Protein AF-A0A2G9R562-F1 (afdb_monomer)

Mean predicted aligned error: 17.01 Å

Sequence (147 aa):
MSTSEFSSSFYQGTTKTYEIPLDHLDYRFIEKCTDVRHLEKILQVLRSGEEGHYPDLTEFCEKRIEGLSPQS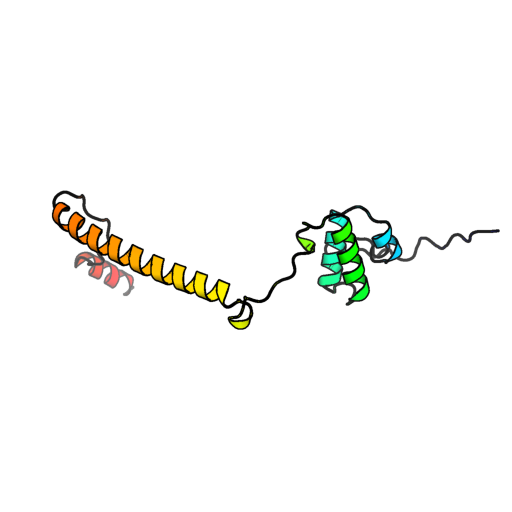RALRKEKPPATAADFSSEDWNQIDNDFKNFLTDIKLKEEQKSILEKTMDNLPPIRSFSSDPTPNEVLIFMMIVYD

Organism: Aquarana catesbeiana (NCBI:txid8400)

pLDDT: mean 77.5, std 15.55, range [37.88, 96.81]

Radius of gyration: 32.75 Å; Cα contacts (8 Å, |Δi|>4): 71; chains: 1; bounding box: 55×34×103 Å

Foldseek 3Di:
DDDDPDDPDPFPDAQPPPRHTPVCLDLVNLVPDLDLVNLLVSLVCQVVQRVHPDPPSNVSSLVSSCVRPVPDPSNDDDDPPDDPVNDDPVRVVVVVVVVVVVVVVVVVVVVVVVVVVVVCPPDDDDPDPPPPDDPVVVVVVVVVVPD

InterPro domains:
  IPR051982 Ciliary Assembly and Mitochondrial Import [PTHR45984] (9-118)

Secondary structure (DSSP, 8-state):
-------TTS---B-TTT--BGGGSSHHHHHH---HHHHHHHHHHHHHTTT---HHHHHHHHHHHHHH-TT-GGG---PPPPPGGGS-HHHHHHHHHHHHHHHHHHHHHHHHHHHHHTT-TTPPPP--------HHHHHHHHHHHT-

Structure (mmCIF, N/CA/C/O backbone):
data_AF-A0A2G9R562-F1
#
_entry.id   AF-A0A2G9R562-F1
#
loop_
_atom_site.group_PDB
_atom_site.id
_atom_site.type_symbol
_atom_site.label_atom_id
_atom_site.label_alt_id
_atom_site.label_comp_id
_atom_site.label_asym_id
_atom_site.label_entity_id
_atom_site.label_seq_id
_atom_site.pdbx_PDB_ins_code
_atom_site.Cartn_x
_atom_site.Cartn_y
_atom_site.Cartn_z
_atom_site.occupancy
_atom_site.B_iso_or_equiv
_atom_site.auth_seq_id
_atom_site.auth_comp_id
_atom_site.auth_asym_id
_atom_site.auth_atom_id
_atom_site.pdbx_PDB_model_num
ATOM 1 N N . MET A 1 1 ? 15.742 -7.222 -46.515 1.00 37.88 1 MET A N 1
ATOM 2 C CA . MET A 1 1 ? 15.278 -6.246 -45.506 1.00 37.88 1 MET A CA 1
ATOM 3 C C . MET A 1 1 ? 16.279 -6.294 -44.371 1.00 37.88 1 MET A C 1
ATOM 5 O O . MET A 1 1 ? 16.340 -7.298 -43.679 1.00 37.88 1 MET A O 1
ATOM 9 N N . SER A 1 2 ? 17.151 -5.296 -44.290 1.00 40.72 2 SER A N 1
ATOM 10 C CA . SER A 1 2 ? 18.288 -5.281 -43.368 1.00 40.72 2 SER A CA 1
ATOM 11 C C . SER A 1 2 ? 17.826 -4.710 -42.032 1.00 40.72 2 SER A C 1
ATOM 13 O O . SER A 1 2 ? 17.539 -3.520 -41.942 1.00 40.72 2 SER A O 1
ATOM 15 N N . THR A 1 3 ? 17.689 -5.555 -41.013 1.00 43.12 3 THR A N 1
ATOM 16 C CA . THR A 1 3 ? 17.440 -5.100 -39.643 1.00 43.12 3 THR A CA 1
ATOM 17 C C . THR A 1 3 ? 18.736 -4.517 -39.101 1.00 43.12 3 THR A C 1
ATOM 19 O O . THR A 1 3 ? 19.689 -5.244 -38.835 1.00 43.12 3 THR A O 1
ATOM 22 N N . SER A 1 4 ? 18.768 -3.192 -39.018 1.00 51.19 4 SER A N 1
ATOM 23 C CA . SER A 1 4 ? 19.832 -2.391 -38.430 1.00 51.19 4 SER A CA 1
ATOM 24 C C . SER A 1 4 ? 20.145 -2.849 -37.006 1.00 51.19 4 SER A C 1
ATOM 26 O O . SER A 1 4 ? 19.271 -2.812 -36.137 1.00 51.19 4 SER A O 1
ATOM 28 N N . GLU A 1 5 ? 21.397 -3.242 -36.786 1.00 52.41 5 GLU A N 1
ATOM 29 C CA . GLU A 1 5 ? 22.018 -3.398 -35.474 1.00 52.41 5 GLU A CA 1
ATOM 30 C C . GLU A 1 5 ? 21.925 -2.066 -34.720 1.00 52.41 5 GLU A C 1
ATOM 32 O O . GLU A 1 5 ? 22.631 -1.101 -35.017 1.00 52.41 5 GLU A O 1
ATOM 37 N N . PHE A 1 6 ? 20.995 -1.979 -33.770 1.00 46.62 6 PHE A N 1
ATOM 38 C CA . PHE A 1 6 ? 20.820 -0.791 -32.946 1.00 46.62 6 PHE A CA 1
ATOM 39 C C . PHE A 1 6 ? 21.775 -0.878 -3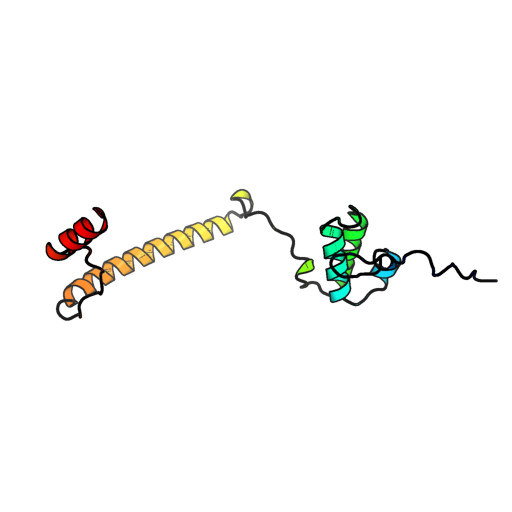1.749 1.00 46.62 6 PHE A C 1
ATOM 41 O O . PHE A 1 6 ? 21.432 -1.412 -30.702 1.00 46.62 6 PHE A O 1
ATOM 48 N N . SER A 1 7 ? 23.009 -0.420 -31.975 1.00 44.41 7 SER A N 1
ATOM 49 C CA . SER A 1 7 ? 23.976 0.119 -31.005 1.00 44.41 7 SER A CA 1
ATOM 50 C C . SER A 1 7 ? 23.741 -0.224 -29.518 1.00 44.41 7 SER A C 1
ATOM 52 O O . SER A 1 7 ? 23.273 0.604 -28.735 1.00 44.41 7 SER A O 1
ATOM 54 N N . SER A 1 8 ? 24.164 -1.416 -29.100 1.00 47.81 8 SER A N 1
ATOM 55 C CA . SER A 1 8 ? 24.201 -1.873 -27.704 1.00 47.81 8 SER A CA 1
ATOM 56 C C . SER A 1 8 ? 25.417 -1.321 -26.935 1.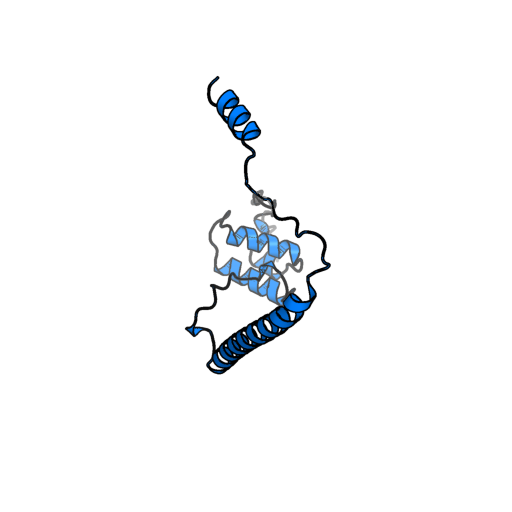00 47.81 8 SER A C 1
ATOM 58 O O . SER A 1 8 ? 26.306 -2.082 -26.558 1.00 47.81 8 SER A O 1
ATOM 60 N N . SER A 1 9 ? 25.512 0.002 -26.745 1.00 52.62 9 SER A N 1
ATOM 61 C CA . SER A 1 9 ? 26.654 0.605 -26.022 1.00 52.62 9 SER A CA 1
ATOM 62 C C . SER A 1 9 ? 26.337 1.813 -25.128 1.00 52.62 9 SER A C 1
ATOM 64 O O . SER A 1 9 ? 27.267 2.366 -24.547 1.00 52.62 9 SER A O 1
ATOM 66 N N . PHE A 1 10 ? 25.083 2.252 -24.985 1.00 48.66 10 PHE A N 1
ATOM 67 C CA . PHE A 1 10 ? 24.809 3.572 -24.393 1.00 48.66 10 PHE A CA 1
ATOM 68 C C . PHE A 1 10 ? 23.915 3.614 -23.153 1.00 48.66 10 PHE A C 1
ATOM 70 O O . PHE A 1 10 ? 23.275 4.630 -22.959 1.00 48.66 10 PHE A O 1
ATOM 77 N N . TYR A 1 11 ? 23.932 2.619 -22.261 1.00 52.09 11 TYR A N 1
ATOM 78 C CA . TYR A 1 11 ? 23.405 2.797 -20.892 1.00 52.09 11 TYR A CA 1
ATOM 79 C C . TYR A 1 11 ? 24.180 1.933 -19.886 1.00 52.09 11 TYR A C 1
ATOM 81 O O . TYR A 1 11 ? 23.671 0.980 -19.310 1.00 52.09 11 TYR A O 1
ATOM 89 N N . GLN A 1 12 ? 25.449 2.268 -19.639 1.00 63.50 12 GLN A N 1
ATOM 90 C CA . GLN A 1 12 ? 26.237 1.684 -18.538 1.00 63.50 12 GLN A CA 1
ATOM 91 C C . GLN A 1 12 ? 25.907 2.361 -17.197 1.00 63.50 12 GLN A C 1
ATOM 93 O O . GLN A 1 12 ? 26.794 2.701 -16.418 1.00 63.50 12 GLN A O 1
ATOM 98 N N . GLY A 1 13 ? 24.623 2.617 -16.953 1.00 69.06 13 GLY A N 1
ATOM 99 C CA . GLY A 1 13 ? 24.129 3.073 -15.662 1.00 69.06 13 GLY A CA 1
ATOM 100 C C . GLY A 1 13 ? 23.438 1.914 -14.964 1.00 69.06 13 GLY A C 1
ATOM 101 O O . GLY A 1 13 ? 22.604 1.236 -15.567 1.00 69.06 13 GLY A O 1
ATOM 102 N N . THR A 1 14 ? 23.787 1.678 -13.706 1.00 83.06 14 THR A N 1
ATOM 103 C CA . THR A 1 14 ? 23.001 0.849 -12.796 1.00 83.06 14 THR A CA 1
ATOM 104 C C . THR A 1 14 ? 22.446 1.727 -11.681 1.00 83.06 14 THR A C 1
ATOM 106 O O . THR A 1 14 ? 23.040 2.749 -11.334 1.00 83.06 14 THR A O 1
ATOM 109 N N . THR A 1 15 ? 21.306 1.339 -11.116 1.00 82.25 15 THR A N 1
ATOM 110 C CA . THR A 1 15 ? 20.728 2.026 -9.954 1.00 82.25 15 THR A CA 1
ATOM 111 C C . THR A 1 15 ? 21.642 1.852 -8.740 1.00 82.25 15 THR A C 1
ATOM 113 O O . THR A 1 15 ? 22.241 0.789 -8.558 1.00 82.25 15 THR A O 1
ATOM 116 N N . LYS A 1 16 ? 21.757 2.855 -7.866 1.00 80.56 16 LYS A N 1
ATOM 117 C CA . LYS A 1 16 ? 22.690 2.807 -6.724 1.00 80.56 16 LYS A CA 1
ATOM 118 C C . LYS A 1 16 ? 22.220 1.824 -5.659 1.00 80.56 16 LYS A C 1
ATOM 120 O O . LYS A 1 16 ? 23.040 1.234 -4.965 1.00 80.56 16 LYS A O 1
ATOM 125 N N . THR A 1 17 ? 20.904 1.649 -5.519 1.00 80.50 17 THR A N 1
ATOM 126 C CA . THR A 1 17 ? 20.327 0.848 -4.429 1.00 80.50 17 THR A CA 1
ATOM 127 C C . THR A 1 17 ? 20.399 -0.663 -4.682 1.00 80.50 17 THR A C 1
ATOM 129 O O . THR A 1 17 ? 20.616 -1.438 -3.752 1.00 80.50 17 THR A O 1
ATOM 132 N N . TYR A 1 18 ? 20.198 -1.102 -5.926 1.00 82.12 18 TYR A N 1
ATOM 133 C CA . TYR A 1 18 ? 20.070 -2.528 -6.261 1.00 82.12 18 TYR A CA 1
ATOM 134 C C . TYR A 1 18 ? 20.892 -2.956 -7.480 1.00 82.12 18 TYR A C 1
ATOM 136 O O . TYR A 1 18 ? 20.733 -4.093 -7.928 1.00 82.12 18 TYR A O 1
ATOM 144 N N . GLU A 1 19 ? 21.725 -2.060 -8.017 1.00 82.94 19 GLU A N 1
ATOM 145 C CA . GLU A 1 19 ? 22.571 -2.289 -9.193 1.00 82.94 19 GLU A CA 1
ATOM 146 C C . GLU A 1 19 ? 21.777 -2.779 -10.415 1.00 82.94 19 GLU A C 1
ATOM 148 O O . GLU A 1 19 ? 22.236 -3.598 -11.209 1.00 82.94 19 GLU A O 1
ATOM 153 N N . ILE A 1 20 ? 20.549 -2.280 -10.575 1.00 84.06 20 ILE A N 1
ATOM 154 C CA . ILE A 1 20 ? 19.678 -2.666 -11.687 1.00 84.06 20 ILE A CA 1
ATOM 155 C C . ILE A 1 20 ? 20.102 -1.868 -12.920 1.00 84.06 20 ILE A C 1
ATOM 157 O O . ILE A 1 20 ? 20.139 -0.642 -12.831 1.00 84.06 20 ILE A O 1
ATOM 161 N N . PRO A 1 21 ? 20.385 -2.510 -14.065 1.00 86.06 21 PRO A N 1
ATOM 162 C CA . PRO A 1 21 ? 20.658 -1.801 -15.311 1.00 86.06 21 PRO A CA 1
ATOM 163 C C . PRO A 1 21 ? 19.523 -0.842 -15.674 1.00 86.06 21 PRO A C 1
ATOM 165 O O . PRO A 1 21 ? 18.355 -1.231 -15.614 1.00 86.06 21 PRO A O 1
ATOM 168 N N . LEU A 1 22 ? 19.852 0.380 -16.095 1.00 82.94 22 LEU A N 1
ATOM 169 C CA . LEU A 1 22 ? 18.848 1.366 -16.517 1.00 82.94 22 LEU A CA 1
ATOM 170 C C . LEU A 1 22 ? 17.998 0.869 -17.695 1.00 82.94 22 LEU A C 1
ATOM 172 O O . LEU A 1 22 ? 16.811 1.170 -17.754 1.00 82.94 22 LEU A O 1
ATOM 176 N N . ASP A 1 23 ? 18.558 0.016 -18.555 1.00 84.44 23 ASP A N 1
ATOM 177 C CA . ASP A 1 23 ? 17.831 -0.655 -19.643 1.00 84.44 23 ASP A CA 1
ATOM 178 C C . ASP A 1 23 ? 16.644 -1.505 -19.151 1.00 84.44 23 ASP A C 1
ATOM 180 O O . ASP A 1 23 ? 15.713 -1.786 -19.906 1.00 84.44 23 ASP A O 1
ATOM 184 N N . HIS A 1 24 ? 16.657 -1.937 -17.884 1.00 86.06 24 HIS A N 1
ATOM 185 C CA . HIS A 1 24 ? 15.557 -2.692 -17.283 1.00 86.06 24 HIS A CA 1
ATOM 186 C C . HIS A 1 24 ? 14.422 -1.795 -16.764 1.00 86.06 24 HIS A C 1
ATOM 188 O O . HIS A 1 24 ? 13.337 -2.305 -16.480 1.00 86.06 24 HIS A O 1
ATOM 194 N N . LEU A 1 25 ? 14.629 -0.477 -16.666 1.00 87.75 25 LEU A N 1
ATOM 195 C CA . LEU A 1 25 ? 13.598 0.511 -16.329 1.00 87.75 25 LEU A CA 1
ATOM 196 C C . LEU A 1 25 ? 12.847 0.983 -17.592 1.00 87.75 25 LEU A C 1
ATOM 198 O O . LEU A 1 25 ? 12.512 2.155 -17.734 1.00 87.75 25 LEU A O 1
ATOM 202 N N . ASP A 1 26 ? 12.567 0.061 -18.514 1.00 90.38 26 ASP A N 1
ATOM 203 C CA . ASP A 1 26 ? 11.818 0.319 -19.746 1.00 90.38 26 ASP A CA 1
ATOM 204 C C . ASP A 1 26 ? 10.530 -0.519 -19.792 1.00 90.38 26 ASP A C 1
ATOM 206 O O . ASP A 1 26 ? 10.489 -1.675 -19.354 1.00 90.38 26 ASP A O 1
ATOM 210 N N . TYR A 1 27 ? 9.478 0.039 -20.393 1.00 91.62 27 TYR A N 1
ATOM 211 C CA . TYR A 1 27 ? 8.188 -0.624 -20.587 1.00 91.62 27 TYR A CA 1
ATOM 212 C C . TYR A 1 27 ? 8.344 -1.965 -21.308 1.00 91.62 27 TYR A C 1
ATOM 214 O O . TYR A 1 27 ? 7.742 -2.962 -20.909 1.00 91.62 27 TYR A O 1
ATOM 222 N N . ARG A 1 28 ? 9.204 -2.019 -22.335 1.00 92.56 28 ARG A N 1
ATOM 223 C CA . ARG A 1 28 ? 9.430 -3.233 -23.138 1.00 92.56 28 ARG A CA 1
ATOM 224 C C . ARG A 1 28 ? 10.069 -4.356 -22.327 1.00 92.56 28 ARG A C 1
ATOM 226 O O . ARG A 1 28 ? 9.834 -5.530 -22.618 1.00 92.56 28 ARG A O 1
ATOM 233 N N . PHE A 1 29 ? 10.903 -4.003 -21.350 1.00 91.00 29 PHE A N 1
ATOM 234 C CA . PHE A 1 29 ? 11.530 -4.969 -20.460 1.00 91.00 29 PHE A CA 1
ATOM 235 C C . PHE A 1 29 ? 10.533 -5.458 -19.408 1.00 91.00 29 PHE A C 1
ATOM 237 O O . PHE A 1 29 ? 10.357 -6.667 -19.257 1.00 91.00 29 PHE A O 1
ATOM 244 N N . ILE A 1 30 ? 9.826 -4.539 -18.741 1.00 91.31 30 ILE A N 1
ATOM 245 C CA . ILE A 1 30 ? 8.826 -4.865 -17.710 1.00 91.31 30 ILE A CA 1
ATOM 246 C C . ILE A 1 30 ? 7.720 -5.766 -18.277 1.00 91.31 30 ILE A C 1
ATOM 248 O O . ILE A 1 30 ? 7.327 -6.733 -17.628 1.00 91.31 30 ILE A O 1
ATOM 252 N N . GLU A 1 31 ? 7.270 -5.513 -19.510 1.00 91.12 31 GLU A N 1
ATOM 253 C CA . GLU A 1 31 ? 6.260 -6.330 -20.192 1.00 91.12 31 GLU A CA 1
ATOM 254 C C . GLU A 1 31 ? 6.698 -7.797 -20.346 1.00 91.12 31 GLU A C 1
ATOM 256 O O . GLU A 1 31 ? 5.917 -8.724 -20.117 1.00 91.12 31 GLU A O 1
ATOM 261 N N . LYS A 1 32 ? 7.966 -8.017 -20.710 1.00 91.19 32 LYS A N 1
ATOM 262 C CA . LYS A 1 32 ? 8.529 -9.351 -20.964 1.00 91.19 32 LYS A CA 1
ATOM 263 C C . LYS A 1 32 ? 9.041 -10.040 -19.703 1.00 91.19 32 LYS A C 1
ATOM 265 O O . LYS A 1 32 ? 9.189 -11.259 -19.700 1.00 91.19 32 LYS A O 1
ATOM 270 N N . CYS A 1 33 ? 9.317 -9.286 -18.644 1.00 87.56 33 CYS A N 1
ATOM 271 C CA . CYS A 1 33 ? 9.861 -9.819 -17.406 1.00 87.56 33 CYS A CA 1
ATOM 272 C C . CYS A 1 33 ? 8.827 -10.704 -16.685 1.00 87.56 33 CYS A C 1
ATOM 274 O O . CYS A 1 33 ? 7.642 -10.364 -16.575 1.00 87.56 33 CYS A O 1
ATOM 276 N N . THR A 1 34 ? 9.279 -11.863 -16.204 1.00 88.31 34 THR A N 1
ATOM 277 C CA . THR A 1 34 ? 8.497 -12.818 -15.396 1.00 88.31 34 THR A CA 1
ATOM 278 C C . THR A 1 34 ? 9.033 -12.957 -13.971 1.00 88.31 34 THR A C 1
ATOM 280 O O . THR A 1 34 ? 8.414 -13.612 -13.133 1.00 88.31 34 THR A O 1
ATOM 283 N N . ASP A 1 35 ? 10.178 -12.341 -13.676 1.00 89.81 35 ASP A N 1
ATOM 284 C CA . ASP A 1 35 ? 10.844 -12.442 -12.384 1.00 89.81 35 ASP A CA 1
ATOM 285 C C . ASP A 1 35 ? 10.249 -11.448 -11.387 1.00 89.81 35 ASP A C 1
ATOM 287 O O . ASP A 1 35 ? 10.641 -10.282 -11.324 1.00 89.81 35 ASP A O 1
ATOM 291 N N . VAL A 1 36 ? 9.328 -11.932 -10.550 1.00 88.31 36 VAL A N 1
ATOM 292 C CA . VAL A 1 36 ? 8.631 -11.113 -9.542 1.00 88.31 36 VAL A CA 1
ATOM 293 C C . VAL A 1 36 ? 9.618 -10.368 -8.642 1.00 88.31 36 VAL A C 1
ATOM 295 O O . VAL A 1 36 ? 9.507 -9.162 -8.479 1.00 88.31 36 VAL A O 1
ATOM 298 N N . ARG A 1 37 ? 10.649 -11.049 -8.125 1.00 88.62 37 ARG A N 1
ATOM 299 C CA . ARG A 1 37 ? 11.663 -10.429 -7.247 1.00 88.62 37 ARG A CA 1
ATOM 300 C C . ARG A 1 37 ? 12.435 -9.297 -7.925 1.00 88.62 37 ARG A C 1
ATOM 302 O O . ARG A 1 37 ? 12.889 -8.381 -7.248 1.00 88.62 37 ARG A O 1
ATOM 309 N N . HIS A 1 38 ? 12.633 -9.381 -9.240 1.00 89.75 38 HIS A N 1
ATOM 310 C CA . HIS A 1 38 ? 13.334 -8.347 -9.998 1.00 89.75 38 HIS A CA 1
ATOM 311 C C . HIS A 1 38 ? 12.422 -7.143 -10.236 1.00 89.75 38 HIS A C 1
ATOM 313 O O . HIS A 1 38 ? 12.825 -6.010 -9.984 1.00 89.75 38 HIS A O 1
ATOM 319 N N . LEU A 1 39 ? 11.161 -7.396 -10.598 1.00 90.81 39 LEU A N 1
ATOM 320 C CA . LEU A 1 39 ? 10.124 -6.368 -10.714 1.00 90.81 39 LEU A CA 1
ATOM 321 C C . LEU A 1 39 ? 9.875 -5.633 -9.388 1.00 90.81 39 LEU A C 1
ATOM 323 O O . LEU A 1 39 ? 9.745 -4.414 -9.389 1.00 90.81 39 LEU A O 1
ATOM 327 N N . GLU A 1 40 ? 9.87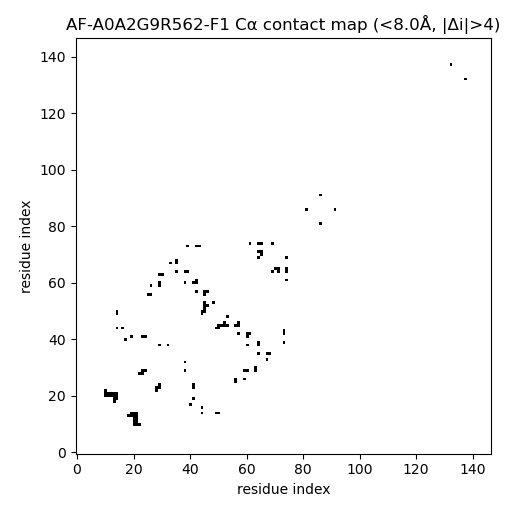8 -6.334 -8.249 1.00 90.44 40 GLU A N 1
ATOM 328 C CA . GLU A 1 40 ? 9.744 -5.715 -6.921 1.00 90.44 40 GLU A CA 1
ATOM 329 C C . GLU A 1 40 ? 10.864 -4.703 -6.643 1.00 90.44 40 GLU A C 1
ATOM 331 O O . GLU A 1 40 ? 10.600 -3.608 -6.145 1.00 90.44 40 GLU A O 1
ATOM 336 N N . LYS A 1 41 ? 12.111 -5.033 -7.009 1.00 90.50 41 LYS A N 1
ATOM 337 C CA . LYS A 1 41 ? 13.240 -4.105 -6.863 1.00 90.50 41 LYS A CA 1
ATOM 338 C C . LYS A 1 41 ? 13.107 -2.904 -7.798 1.00 90.50 41 LYS A C 1
ATOM 340 O O . LYS A 1 41 ? 13.348 -1.783 -7.362 1.00 90.50 41 LYS A O 1
ATOM 345 N N . ILE A 1 42 ? 12.689 -3.121 -9.049 1.00 90.25 42 ILE A N 1
ATOM 346 C CA . ILE A 1 42 ? 12.411 -2.034 -10.003 1.00 90.25 42 ILE A CA 1
ATOM 347 C C . ILE A 1 42 ? 11.339 -1.100 -9.430 1.00 90.25 42 ILE A C 1
ATOM 349 O O . ILE A 1 42 ? 11.540 0.111 -9.394 1.00 90.25 42 ILE A O 1
ATOM 353 N N . LEU A 1 43 ? 10.236 -1.648 -8.911 1.00 90.50 43 LEU A N 1
ATOM 354 C CA . LEU A 1 43 ? 9.168 -0.863 -8.294 1.00 90.50 43 LEU A CA 1
ATOM 355 C C . LEU A 1 43 ? 9.679 -0.044 -7.099 1.00 90.50 43 LEU A C 1
ATOM 357 O O . LEU A 1 43 ? 9.275 1.103 -6.919 1.00 90.50 43 LEU A O 1
ATOM 361 N N . GLN A 1 44 ? 10.584 -0.605 -6.296 1.00 89.12 44 GLN A N 1
ATOM 362 C CA . GLN A 1 44 ? 11.159 0.096 -5.151 1.00 89.12 44 GLN A CA 1
ATOM 363 C C . GLN A 1 44 ? 12.071 1.262 -5.564 1.00 89.12 44 GLN A C 1
ATOM 365 O O . GLN A 1 44 ? 12.009 2.313 -4.928 1.00 89.12 44 GLN A O 1
ATOM 370 N N . VAL A 1 45 ? 12.845 1.120 -6.646 1.00 90.06 45 VAL A N 1
ATOM 371 C CA . VAL A 1 45 ? 13.623 2.229 -7.236 1.00 90.06 45 VAL A CA 1
ATOM 372 C C . VAL A 1 45 ? 12.703 3.303 -7.824 1.00 90.06 45 VAL A C 1
ATOM 374 O O . VAL A 1 45 ? 12.921 4.494 -7.622 1.00 90.06 45 VAL A O 1
ATOM 377 N N . LEU A 1 46 ? 11.641 2.904 -8.527 1.00 89.62 46 LEU A N 1
ATOM 378 C CA . LEU A 1 46 ? 10.688 3.858 -9.102 1.00 89.62 46 LEU A CA 1
ATOM 379 C C . LEU A 1 46 ? 9.951 4.655 -8.013 1.00 89.62 46 LEU A C 1
ATOM 381 O O . LEU A 1 46 ? 9.768 5.863 -8.148 1.00 89.62 46 LEU A O 1
ATOM 385 N N . ARG A 1 47 ? 9.586 4.007 -6.897 1.00 87.50 47 ARG A N 1
ATOM 386 C CA . ARG A 1 47 ? 8.964 4.669 -5.737 1.00 87.50 47 ARG A CA 1
ATOM 387 C C . ARG A 1 47 ? 9.933 5.545 -4.944 1.00 87.50 47 ARG A C 1
ATOM 389 O O . ARG A 1 47 ? 9.490 6.538 -4.375 1.00 87.50 47 ARG A O 1
ATOM 396 N N . SER A 1 48 ? 11.222 5.198 -4.887 1.00 86.69 48 SER A N 1
ATOM 397 C CA . SER A 1 48 ? 12.227 6.048 -4.233 1.00 86.69 48 SER A CA 1
ATOM 398 C C . SER A 1 48 ? 12.516 7.325 -5.026 1.00 86.69 48 SER A C 1
ATOM 400 O O . SER A 1 48 ? 13.023 8.288 -4.455 1.00 86.69 48 SER A O 1
ATOM 402 N N . GLY A 1 49 ? 12.177 7.349 -6.322 1.00 86.38 49 GLY A N 1
ATOM 403 C CA . GLY A 1 49 ? 12.412 8.490 -7.204 1.00 86.38 49 GLY A CA 1
ATOM 404 C C . GLY A 1 49 ? 13.890 8.708 -7.527 1.00 86.38 49 GLY A C 1
ATOM 405 O O . GLY A 1 49 ? 14.260 9.801 -7.945 1.00 86.38 49 GLY A O 1
ATOM 406 N N . GLU A 1 50 ? 14.733 7.688 -7.329 1.00 83.44 50 GLU A N 1
ATOM 407 C CA . GLU A 1 50 ? 16.188 7.776 -7.502 1.00 83.44 50 GLU A CA 1
ATOM 408 C C . GLU A 1 50 ? 16.591 8.193 -8.927 1.00 83.44 50 GLU A C 1
ATOM 410 O O . GLU A 1 50 ? 17.478 9.028 -9.094 1.00 83.44 50 GLU A O 1
ATOM 415 N N . GLU A 1 51 ? 15.893 7.661 -9.935 1.00 82.50 51 GLU A N 1
ATOM 416 C CA . GLU A 1 51 ? 16.132 7.924 -11.365 1.00 82.50 51 GLU A CA 1
ATOM 417 C C . GLU A 1 51 ? 15.124 8.926 -11.968 1.00 82.50 51 GLU A C 1
ATOM 419 O O . GLU A 1 51 ? 15.098 9.162 -13.179 1.00 82.50 51 GLU A O 1
ATOM 424 N N . GLY A 1 52 ? 14.264 9.511 -11.127 1.00 86.12 52 GLY A N 1
ATOM 425 C CA . GLY A 1 52 ? 13.167 10.395 -11.524 1.00 86.12 52 GLY A CA 1
ATOM 426 C C . GLY A 1 52 ? 11.780 9.857 -11.165 1.00 86.12 52 GLY A C 1
ATOM 427 O O . GLY A 1 52 ? 11.610 8.709 -10.753 1.00 86.12 52 GLY A O 1
ATOM 428 N N . HIS A 1 53 ? 10.769 10.719 -11.295 1.00 88.50 53 HIS A N 1
ATOM 429 C CA . HIS A 1 53 ? 9.383 10.393 -10.961 1.00 88.50 53 HIS A CA 1
ATOM 430 C C . HIS A 1 53 ? 8.597 9.994 -12.216 1.00 88.50 53 HIS A C 1
ATOM 432 O O . HIS A 1 53 ? 8.247 10.847 -13.030 1.00 88.50 53 HIS A O 1
ATOM 438 N N . TYR A 1 54 ? 8.304 8.698 -12.351 1.00 91.25 54 TYR A N 1
ATOM 439 C CA . TYR A 1 54 ? 7.583 8.129 -13.495 1.00 91.25 54 TYR A CA 1
ATOM 440 C C . TYR A 1 54 ? 6.318 7.397 -13.019 1.00 91.25 54 TYR A C 1
ATOM 442 O O . TYR A 1 54 ? 6.360 6.181 -12.793 1.00 91.25 54 TYR A O 1
ATOM 450 N N . PRO A 1 55 ? 5.189 8.105 -12.832 1.00 90.31 55 PRO A N 1
ATOM 451 C CA . PRO A 1 55 ? 3.970 7.505 -12.287 1.00 90.31 55 PRO A CA 1
ATOM 452 C C . PRO A 1 55 ? 3.409 6.403 -13.198 1.00 90.31 55 PRO A C 1
ATOM 454 O O . PRO A 1 55 ? 3.089 5.320 -12.710 1.00 90.31 55 PRO A O 1
ATOM 457 N N . ASP A 1 56 ? 3.403 6.622 -14.515 1.00 93.12 56 ASP A N 1
ATOM 458 C CA . ASP A 1 56 ? 2.867 5.664 -15.492 1.00 93.12 56 ASP A CA 1
ATOM 459 C C . ASP A 1 56 ? 3.679 4.357 -15.538 1.00 93.12 56 ASP A C 1
ATOM 461 O O . ASP A 1 56 ? 3.122 3.258 -15.566 1.00 93.12 56 ASP A O 1
ATOM 465 N N . LEU A 1 57 ? 5.013 4.462 -15.483 1.00 91.81 57 LEU A N 1
ATOM 466 C CA . LEU A 1 57 ? 5.914 3.305 -15.471 1.00 91.81 57 LEU A CA 1
ATOM 467 C C . LEU A 1 57 ? 5.783 2.517 -14.162 1.00 91.81 57 LEU A C 1
ATOM 469 O O . LEU A 1 57 ? 5.818 1.286 -14.161 1.00 91.81 57 LEU A O 1
ATOM 473 N N . THR A 1 58 ? 5.589 3.233 -13.052 1.00 92.56 58 THR A N 1
ATOM 474 C CA . THR A 1 58 ? 5.337 2.636 -11.737 1.00 92.56 58 THR A CA 1
ATOM 475 C C . THR A 1 58 ? 4.035 1.839 -11.757 1.00 92.56 58 THR A C 1
ATOM 477 O O . THR A 1 58 ? 4.040 0.669 -11.383 1.00 92.56 58 THR A O 1
ATOM 480 N N . GLU A 1 59 ? 2.940 2.420 -12.258 1.00 92.31 59 GLU A N 1
ATOM 481 C CA . GLU A 1 59 ? 1.643 1.740 -12.363 1.00 92.31 59 GLU A CA 1
ATOM 482 C C . GLU A 1 59 ? 1.707 0.525 -13.301 1.00 92.31 59 GLU A C 1
ATOM 484 O O . GLU A 1 59 ? 1.157 -0.536 -12.996 1.00 92.31 59 GLU A O 1
ATOM 489 N N . PHE A 1 60 ? 2.417 0.645 -14.426 1.00 93.62 60 PHE A N 1
ATOM 490 C CA . PHE A 1 60 ? 2.628 -0.471 -15.345 1.00 93.62 60 PHE A CA 1
ATOM 491 C C . PHE A 1 60 ? 3.359 -1.639 -14.666 1.00 93.62 60 PHE A C 1
ATOM 493 O O . PHE A 1 60 ? 2.961 -2.799 -14.810 1.00 93.62 60 PHE A O 1
ATOM 500 N N . CYS A 1 61 ? 4.386 -1.334 -13.869 1.00 91.94 61 CYS A N 1
ATOM 501 C CA . CYS A 1 61 ? 5.110 -2.325 -13.080 1.00 91.94 61 CYS A CA 1
ATOM 502 C C . CYS A 1 61 ? 4.214 -2.962 -11.998 1.00 91.94 61 CYS A C 1
ATOM 504 O O . CYS A 1 61 ? 4.218 -4.185 -11.850 1.00 91.94 61 CYS A O 1
ATOM 506 N N . GLU A 1 62 ? 3.383 -2.173 -11.301 1.00 90.81 62 GLU A N 1
ATOM 507 C CA . GLU A 1 62 ? 2.402 -2.683 -10.325 1.00 90.81 62 GLU A CA 1
ATOM 508 C C . GLU A 1 62 ? 1.431 -3.685 -10.965 1.00 90.81 62 GLU A C 1
ATOM 510 O O . GLU A 1 62 ? 1.298 -4.802 -10.464 1.00 90.81 62 GLU A O 1
ATOM 515 N N . LYS A 1 63 ? 0.820 -3.337 -12.107 1.00 91.50 63 LYS A N 1
ATOM 516 C CA . LYS A 1 63 ? -0.105 -4.221 -12.843 1.00 91.50 63 LYS A CA 1
ATOM 517 C C . LYS A 1 63 ? 0.562 -5.524 -13.273 1.00 91.50 63 LYS A C 1
ATOM 519 O O . LYS A 1 63 ? -0.047 -6.594 -13.222 1.00 91.50 63 LYS A O 1
ATOM 524 N N . ARG A 1 64 ? 1.828 -5.456 -13.694 1.00 91.00 64 ARG A N 1
ATOM 525 C CA . ARG A 1 64 ? 2.587 -6.651 -14.078 1.00 91.00 64 ARG A CA 1
ATOM 526 C C . ARG A 1 64 ? 2.851 -7.562 -12.880 1.00 91.00 64 ARG A C 1
ATOM 528 O O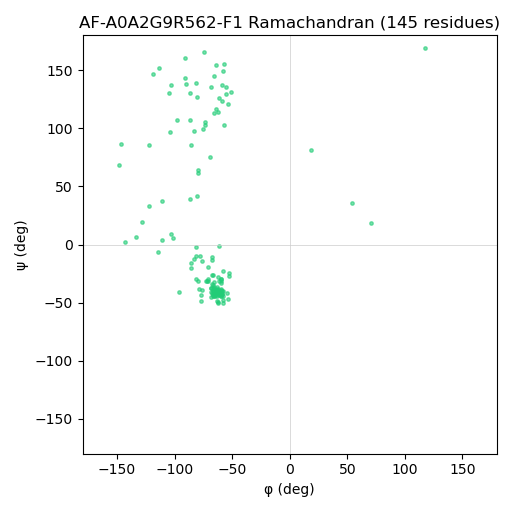 . ARG A 1 64 ? 2.685 -8.775 -13.004 1.00 91.00 64 ARG A O 1
ATOM 535 N N . ILE A 1 65 ? 3.236 -6.995 -11.735 1.00 90.50 65 ILE A N 1
ATOM 536 C CA . ILE A 1 65 ? 3.440 -7.753 -10.492 1.00 90.50 65 ILE A CA 1
ATOM 537 C C . ILE A 1 65 ? 2.117 -8.360 -10.019 1.00 90.50 65 ILE A C 1
ATOM 539 O O . ILE A 1 65 ? 2.111 -9.524 -9.638 1.00 90.50 65 ILE A O 1
ATOM 543 N N . GLU A 1 66 ? 1.003 -7.632 -10.102 1.00 89.00 66 GLU A N 1
ATOM 544 C CA . GLU A 1 66 ? -0.332 -8.129 -9.743 1.00 89.00 66 GLU A CA 1
ATOM 545 C C . GLU A 1 66 ? -0.735 -9.354 -10.575 1.00 89.00 66 GLU A C 1
ATOM 547 O O . GLU A 1 66 ? -1.212 -10.346 -10.023 1.00 89.00 66 GLU A O 1
ATOM 552 N N . GLY A 1 67 ? -0.455 -9.334 -11.883 1.00 87.00 67 GLY A N 1
ATOM 553 C CA . GLY A 1 67 ? -0.717 -10.469 -12.771 1.00 87.00 67 GLY A CA 1
ATOM 554 C C . GLY A 1 67 ? 0.143 -11.711 -12.499 1.00 87.00 67 GLY A C 1
ATOM 555 O O . GLY A 1 67 ? -0.281 -12.820 -12.815 1.00 87.00 67 GLY A O 1
ATOM 556 N N . LEU A 1 68 ? 1.340 -11.553 -11.921 1.00 87.31 68 LEU A N 1
ATOM 557 C CA . LEU A 1 68 ? 2.256 -12.665 -11.619 1.00 87.31 68 LEU A CA 1
ATOM 558 C C . LEU A 1 68 ? 2.140 -13.159 -10.168 1.00 87.31 68 LEU A C 1
ATOM 560 O O . LEU A 1 68 ? 2.219 -14.358 -9.910 1.00 87.31 68 LEU A O 1
ATOM 564 N N . SER A 1 69 ? 1.996 -12.242 -9.213 1.00 82.69 69 SER A N 1
ATOM 565 C CA . SER A 1 69 ? 1.967 -12.502 -7.774 1.00 82.69 69 SER A CA 1
ATOM 566 C C . SER A 1 69 ? 1.027 -11.515 -7.066 1.00 82.69 69 SER A C 1
ATOM 568 O O . SER A 1 69 ? 1.471 -10.495 -6.527 1.00 82.69 69 SER A O 1
ATOM 570 N N . PRO A 1 70 ? -0.278 -11.832 -6.988 1.00 78.88 70 PRO A N 1
ATOM 571 C CA . PRO A 1 70 ? -1.274 -10.951 -6.372 1.00 78.88 70 PRO A CA 1
ATOM 572 C C . PRO A 1 70 ? -1.092 -10.785 -4.852 1.00 78.88 70 PRO A C 1
ATOM 574 O O . PRO A 1 70 ? -1.691 -9.904 -4.247 1.00 78.88 70 PRO A O 1
ATOM 577 N N . GLN A 1 71 ? -0.268 -11.624 -4.214 1.00 74.50 71 GLN A N 1
ATOM 578 C CA . GLN A 1 71 ? 0.026 -11.578 -2.774 1.00 74.50 71 GLN A CA 1
ATOM 579 C C . GLN A 1 71 ? 1.399 -10.957 -2.460 1.00 74.50 71 GLN A C 1
ATOM 581 O O . GLN A 1 71 ? 1.861 -11.019 -1.316 1.00 74.50 71 GLN A O 1
ATOM 586 N N . SER A 1 72 ? 2.079 -10.375 -3.456 1.00 76.56 72 SER A N 1
ATOM 587 C CA . SER A 1 72 ? 3.383 -9.742 -3.249 1.00 76.56 72 SER A CA 1
ATOM 588 C C . SER A 1 72 ? 3.303 -8.616 -2.211 1.00 76.56 72 SER A C 1
ATOM 590 O O . SER A 1 72 ? 2.409 -7.766 -2.222 1.00 76.56 72 SER A O 1
ATOM 592 N N . ARG A 1 73 ? 4.301 -8.571 -1.319 1.00 76.62 73 ARG A N 1
ATOM 593 C CA . ARG A 1 73 ? 4.451 -7.501 -0.324 1.00 76.62 73 ARG A CA 1
ATOM 594 C C . ARG A 1 73 ? 4.657 -6.133 -0.981 1.00 76.62 73 ARG A C 1
ATOM 596 O O . ARG A 1 73 ? 4.264 -5.137 -0.383 1.00 76.62 73 ARG A O 1
ATOM 603 N N . ALA A 1 74 ? 5.231 -6.075 -2.182 1.00 75.06 74 ALA A N 1
ATOM 604 C CA . ALA A 1 74 ? 5.499 -4.821 -2.885 1.00 75.06 74 ALA A CA 1
ATOM 605 C C . ALA A 1 74 ? 4.212 -4.086 -3.307 1.00 75.06 74 ALA A C 1
ATOM 607 O O . ALA A 1 74 ? 4.190 -2.855 -3.384 1.00 75.06 74 ALA A O 1
ATOM 608 N N . LEU A 1 75 ? 3.118 -4.831 -3.493 1.00 77.31 75 LEU A N 1
ATOM 609 C CA . LEU A 1 75 ? 1.795 -4.281 -3.791 1.00 77.31 75 LEU A CA 1
ATOM 610 C C . LEU A 1 75 ? 1.078 -3.721 -2.557 1.00 77.31 75 LEU A C 1
ATOM 612 O O . LEU A 1 75 ? 0.052 -3.058 -2.703 1.00 77.31 75 LEU A O 1
ATOM 616 N N . ARG A 1 76 ? 1.590 -3.950 -1.338 1.00 80.94 76 ARG A N 1
ATOM 617 C CA . ARG A 1 76 ? 0.982 -3.385 -0.128 1.00 80.94 76 ARG A CA 1
ATOM 618 C C . ARG A 1 76 ? 1.112 -1.865 -0.175 1.00 80.94 76 ARG A C 1
ATOM 620 O O . ARG A 1 76 ? 2.216 -1.328 -0.124 1.00 80.94 76 ARG A O 1
ATOM 627 N N . LYS A 1 77 ? -0.030 -1.192 -0.289 1.00 75.06 77 LYS A N 1
ATOM 628 C CA . LYS A 1 77 ? -0.150 0.261 -0.167 1.00 75.06 77 LYS A CA 1
ATOM 629 C C . LYS A 1 77 ? -0.415 0.587 1.297 1.00 75.06 77 LYS A C 1
ATOM 631 O O . LYS A 1 77 ? -1.179 -0.123 1.955 1.00 75.06 77 LYS A O 1
ATOM 636 N N . GLU A 1 78 ? 0.236 1.624 1.813 1.00 68.88 78 GLU A N 1
ATOM 637 C CA . GLU A 1 78 ? -0.101 2.140 3.137 1.00 68.88 78 GLU A CA 1
ATOM 638 C C . GLU A 1 78 ? -1.550 2.629 3.094 1.00 68.88 78 GLU A C 1
ATOM 640 O O . GLU A 1 78 ? -1.889 3.546 2.347 1.00 68.88 78 GLU A O 1
ATOM 645 N N . LYS A 1 79 ? -2.428 1.957 3.844 1.00 76.50 79 LYS A N 1
ATOM 646 C CA . LYS A 1 79 ? -3.799 2.418 4.039 1.00 76.50 79 LYS A CA 1
ATOM 647 C C . LYS A 1 79 ? -3.779 3.388 5.221 1.00 76.50 79 LYS A C 1
ATOM 649 O O . LYS A 1 79 ? -3.204 3.030 6.253 1.00 76.50 79 LYS A O 1
ATOM 654 N N . PRO A 1 80 ? -4.374 4.587 5.103 1.00 76.94 80 PRO A N 1
ATOM 655 C CA . PRO A 1 80 ? -4.501 5.473 6.251 1.00 76.94 80 PRO A CA 1
ATOM 656 C C . PRO A 1 80 ? -5.261 4.766 7.388 1.00 76.94 80 PRO A C 1
ATOM 658 O O . PRO A 1 80 ? -6.038 3.840 7.116 1.00 76.94 80 PRO A O 1
ATOM 661 N N . PRO A 1 81 ? -5.052 5.179 8.653 1.00 81.44 81 PRO A N 1
ATOM 662 C CA . PRO A 1 81 ? -5.843 4.683 9.770 1.00 81.44 81 PRO A CA 1
ATOM 663 C C . PRO A 1 81 ? -7.331 4.805 9.450 1.00 81.44 81 PRO A C 1
ATOM 665 O O . PRO A 1 81 ? -7.779 5.858 8.990 1.00 81.44 81 PRO A O 1
ATOM 668 N N . ALA A 1 82 ? -8.076 3.721 9.676 1.00 80.50 82 ALA A N 1
ATOM 669 C CA . ALA A 1 82 ? -9.512 3.731 9.458 1.00 80.50 82 ALA A CA 1
ATOM 670 C C . ALA A 1 82 ? -10.137 4.813 10.346 1.00 80.50 82 ALA A C 1
ATOM 672 O O . ALA A 1 82 ? -9.931 4.842 11.561 1.00 80.50 82 ALA A O 1
ATOM 673 N N . THR A 1 83 ? -10.859 5.729 9.719 1.00 83.75 83 THR A N 1
ATOM 674 C CA . THR A 1 83 ? -11.582 6.799 10.399 1.00 83.75 83 THR A CA 1
ATOM 675 C C . THR A 1 83 ? -12.994 6.314 10.714 1.00 83.75 83 THR A C 1
ATOM 677 O O . THR A 1 83 ? -13.493 5.381 10.096 1.00 83.75 83 THR A O 1
ATOM 680 N N . ALA A 1 84 ? -13.683 6.957 11.656 1.00 79.69 84 ALA A N 1
ATOM 681 C CA . ALA A 1 84 ? -15.043 6.583 12.047 1.00 79.69 84 ALA A CA 1
ATOM 682 C C . ALA A 1 84 ? -16.046 6.475 10.868 1.00 79.69 84 ALA A C 1
ATOM 684 O O . ALA A 1 84 ? -17.007 5.712 10.932 1.00 79.69 84 ALA A O 1
ATOM 685 N N . ALA A 1 85 ? -15.813 7.216 9.782 1.00 81.88 85 ALA A N 1
ATOM 686 C CA . ALA A 1 85 ? -16.630 7.178 8.570 1.00 81.88 85 ALA A CA 1
ATOM 687 C C . ALA A 1 85 ? -16.386 5.945 7.674 1.00 81.88 85 ALA A C 1
ATOM 689 O O . ALA A 1 85 ? -17.190 5.688 6.783 1.00 81.88 85 ALA A O 1
ATOM 690 N N . ASP A 1 86 ? -15.303 5.193 7.896 1.00 84.06 86 ASP A N 1
ATOM 691 C CA . ASP A 1 86 ? -14.948 4.010 7.098 1.00 84.06 86 ASP A CA 1
ATOM 692 C C . ASP A 1 86 ? -15.712 2.746 7.527 1.00 84.06 86 ASP A C 1
ATOM 694 O O . ASP A 1 86 ? -15.636 1.722 6.848 1.00 84.06 86 ASP A O 1
ATOM 698 N N . PHE A 1 87 ? -16.429 2.806 8.652 1.00 85.00 87 PHE A N 1
ATOM 699 C CA . PHE A 1 87 ? -17.158 1.682 9.235 1.00 85.00 87 PHE A CA 1
ATOM 700 C C . PHE A 1 87 ? -18.656 1.793 8.955 1.00 85.00 87 PHE A C 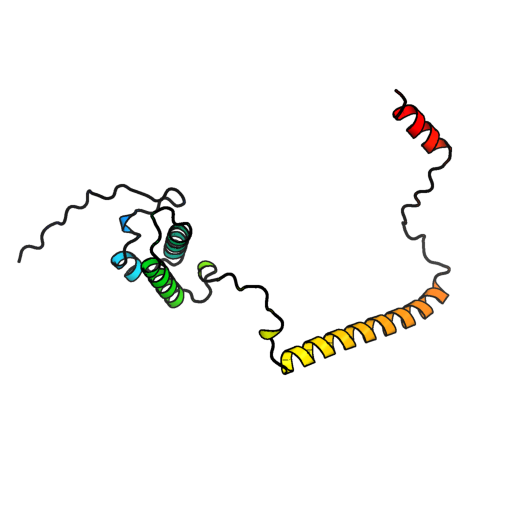1
ATOM 702 O O . PHE A 1 87 ? -19.253 2.868 9.071 1.00 85.00 87 PHE A O 1
ATOM 709 N N . SER A 1 88 ? -19.277 0.666 8.604 1.00 89.75 88 SER A N 1
ATOM 710 C CA . SER A 1 88 ? -20.725 0.585 8.429 1.00 89.75 88 SER A CA 1
ATOM 711 C C . SER A 1 88 ? -21.444 0.589 9.781 1.00 89.75 88 SER A C 1
ATOM 713 O O . SER A 1 88 ? -20.845 0.365 10.832 1.00 89.75 88 SER A O 1
ATOM 715 N N . SER A 1 89 ? -22.759 0.817 9.775 1.00 88.06 89 SER A N 1
ATOM 716 C CA . SER A 1 89 ? -23.565 0.733 11.000 1.00 88.06 89 SER A CA 1
ATOM 717 C C . SER A 1 89 ? -23.504 -0.648 11.656 1.00 88.06 89 SER A C 1
ATOM 719 O O . SER A 1 89 ? -23.601 -0.742 12.874 1.00 88.06 89 SER A O 1
ATOM 721 N N . GLU A 1 90 ? -23.345 -1.709 10.859 1.00 92.00 90 GLU A N 1
ATOM 722 C CA . GLU A 1 90 ? -23.195 -3.071 11.377 1.00 92.00 90 GLU A CA 1
ATOM 723 C C . GLU A 1 90 ? -21.863 -3.226 12.116 1.00 92.00 90 GLU A C 1
ATOM 725 O O . GLU A 1 90 ? -21.839 -3.699 13.250 1.00 92.00 90 GLU A O 1
ATOM 730 N N . ASP A 1 91 ? -20.777 -2.723 11.524 1.00 91.62 91 ASP A N 1
ATOM 731 C CA . ASP A 1 91 ? -19.451 -2.746 12.149 1.00 91.62 91 ASP A CA 1
ATOM 732 C C . ASP A 1 91 ? -19.454 -1.961 13.468 1.00 91.62 91 ASP A C 1
ATOM 734 O O . ASP A 1 91 ? -18.900 -2.408 14.470 1.00 91.62 91 ASP A O 1
ATOM 738 N N . TRP A 1 92 ? -20.142 -0.815 13.505 1.00 93.19 92 TRP A N 1
ATOM 739 C CA . TRP A 1 92 ? -20.314 -0.033 14.730 1.00 93.19 92 TRP A CA 1
ATOM 740 C C . TRP A 1 92 ? -21.073 -0.784 15.819 1.00 93.19 92 TRP A C 1
ATOM 742 O O . TRP A 1 92 ? -20.666 -0.744 16.980 1.00 93.19 92 TRP A O 1
ATOM 752 N N . ASN A 1 93 ? -22.148 -1.485 15.456 1.00 93.12 93 ASN A N 1
ATOM 753 C CA . ASN A 1 93 ? -22.901 -2.304 16.402 1.00 93.12 93 ASN A CA 1
ATOM 754 C C . ASN A 1 93 ? -22.041 -3.444 16.953 1.00 93.12 93 ASN A C 1
ATOM 756 O O . ASN A 1 93 ? -22.111 -3.743 18.145 1.00 93.12 93 ASN A O 1
ATOM 760 N N . GLN A 1 94 ? -21.216 -4.068 16.110 1.00 94.88 94 GLN A N 1
ATOM 761 C CA . GLN A 1 94 ? -20.288 -5.105 16.545 1.00 94.88 94 GLN A CA 1
ATOM 762 C C . GLN A 1 94 ? -19.251 -4.548 17.528 1.00 94.88 94 GLN A C 1
ATOM 764 O O . GLN A 1 94 ? -19.083 -5.110 18.608 1.00 94.88 94 GLN A O 1
ATOM 769 N N . ILE A 1 95 ? -18.620 -3.416 17.201 1.00 93.69 95 ILE A N 1
ATOM 770 C CA . ILE A 1 95 ? -17.638 -2.752 18.073 1.00 93.69 95 ILE A CA 1
ATOM 771 C C . ILE A 1 95 ? -18.262 -2.395 19.432 1.00 93.69 95 ILE A C 1
ATOM 773 O O . ILE A 1 95 ? -17.655 -2.634 20.477 1.00 93.69 95 ILE A O 1
ATOM 777 N N . ASP A 1 96 ? -19.478 -1.846 19.436 1.00 94.94 96 ASP A N 1
ATOM 778 C CA . ASP A 1 96 ? -20.184 -1.467 20.665 1.00 94.94 96 ASP A CA 1
ATOM 779 C C . ASP A 1 96 ? -20.565 -2.692 21.514 1.00 94.94 96 ASP A C 1
ATOM 781 O O . ASP A 1 96 ? -20.412 -2.686 22.739 1.00 94.94 96 ASP A O 1
ATOM 785 N N . ASN A 1 97 ? -21.004 -3.779 20.876 1.00 95.62 97 ASN A N 1
ATOM 786 C CA . ASN A 1 97 ? -21.285 -5.039 21.562 1.00 95.62 97 ASN A CA 1
ATOM 787 C C . ASN A 1 97 ? -20.020 -5.656 22.166 1.00 95.62 97 ASN A C 1
ATOM 789 O O . ASN A 1 97 ? -20.045 -6.066 23.325 1.00 95.62 97 ASN A O 1
ATOM 793 N N . ASP A 1 98 ? -18.908 -5.673 21.432 1.00 96.25 98 ASP A N 1
ATOM 794 C CA . ASP A 1 98 ? -17.627 -6.181 21.930 1.00 96.25 98 ASP A CA 1
ATOM 795 C C . ASP A 1 98 ? -17.142 -5.372 23.140 1.00 96.25 98 ASP A C 1
ATOM 797 O O . ASP A 1 98 ? -16.708 -5.943 24.146 1.00 96.25 98 ASP A O 1
ATOM 801 N N . PHE A 1 99 ? -17.295 -4.045 23.100 1.00 96.81 99 PHE A N 1
ATOM 802 C CA . PHE A 1 99 ? -16.957 -3.178 24.226 1.00 96.81 99 PHE A CA 1
ATOM 803 C C . PHE A 1 99 ? -17.832 -3.459 25.457 1.00 96.81 99 PHE A C 1
ATOM 805 O O . PHE A 1 99 ? -17.328 -3.555 26.579 1.00 96.81 99 PHE A O 1
ATOM 812 N N . LYS A 1 100 ? -19.143 -3.652 25.264 1.00 96.31 100 LYS A N 1
ATOM 813 C CA . LYS A 1 100 ? -20.072 -4.023 26.345 1.00 96.31 100 LYS A CA 1
ATOM 814 C C . LYS A 1 100 ? -19.741 -5.387 26.944 1.00 96.31 100 LYS A C 1
ATOM 816 O O . LYS A 1 100 ? -19.704 -5.501 28.168 1.00 96.31 100 LYS A O 1
ATOM 821 N N . ASN A 1 101 ? -19.452 -6.381 26.107 1.00 96.69 101 ASN A N 1
ATOM 822 C CA . ASN A 1 101 ? -19.068 -7.725 26.539 1.00 96.69 101 ASN A CA 1
ATOM 823 C C . ASN A 1 101 ? -17.777 -7.695 27.369 1.00 96.69 101 ASN A C 1
ATOM 825 O O . ASN A 1 101 ? -17.686 -8.318 28.426 1.00 96.69 101 ASN A O 1
ATOM 829 N N . PHE A 1 102 ? -16.795 -6.897 26.947 1.00 96.50 102 PHE A N 1
ATOM 830 C CA . PHE A 1 102 ? -15.570 -6.700 27.714 1.00 96.50 102 PHE A CA 1
ATOM 831 C C . PHE A 1 102 ? -15.840 -6.082 29.097 1.00 96.50 102 PHE A C 1
ATOM 833 O O . PHE A 1 102 ? -15.304 -6.548 30.105 1.00 96.50 102 PHE A O 1
ATOM 840 N N . LEU A 1 103 ? -16.711 -5.069 29.175 1.00 95.75 103 LEU A N 1
ATOM 841 C CA . LEU A 1 103 ? -17.099 -4.462 30.452 1.00 95.75 103 LEU A CA 1
ATOM 842 C C . LEU A 1 103 ? -17.827 -5.447 31.374 1.00 95.75 103 LEU A C 1
ATOM 844 O O . LEU A 1 103 ? -17.620 -5.407 32.589 1.00 95.75 103 LEU A O 1
ATOM 848 N N . THR A 1 104 ? -18.680 -6.320 30.833 1.00 94.12 104 THR A N 1
ATOM 849 C CA . THR A 1 104 ? -19.348 -7.355 31.634 1.00 94.12 104 THR A CA 1
ATOM 850 C C . THR A 1 104 ? -18.360 -8.399 32.137 1.00 94.12 104 THR A C 1
ATOM 852 O O . THR A 1 104 ? -18.410 -8.755 33.313 1.00 94.12 104 THR A O 1
ATOM 855 N N . ASP A 1 105 ? -17.413 -8.818 31.299 1.00 93.06 105 ASP A N 1
ATOM 856 C CA . ASP A 1 105 ? -16.379 -9.785 31.673 1.00 93.06 105 ASP A CA 1
ATOM 857 C C . ASP A 1 105 ? -15.473 -9.264 32.794 1.00 93.06 105 ASP A C 1
ATOM 859 O O . ASP A 1 105 ? -15.107 -10.023 33.695 1.00 93.06 105 ASP A O 1
ATOM 863 N N . ILE A 1 106 ? -15.127 -7.970 32.778 1.00 93.00 106 ILE A N 1
ATOM 864 C CA . ILE A 1 106 ? -14.364 -7.344 33.869 1.00 93.00 106 ILE A CA 1
ATOM 865 C C . ILE A 1 106 ? -15.152 -7.398 35.176 1.00 93.00 106 ILE A C 1
ATOM 867 O O . ILE A 1 106 ? -14.612 -7.849 36.183 1.00 93.00 106 ILE A O 1
ATOM 871 N N . LYS A 1 107 ? -16.422 -6.979 35.164 1.00 91.00 107 LYS A N 1
ATOM 872 C CA . LYS A 1 107 ? -17.259 -6.955 36.375 1.00 91.00 107 LYS A CA 1
ATOM 873 C C . LYS A 1 107 ? -17.410 -8.347 36.981 1.00 91.00 107 LYS A C 1
ATOM 875 O O . LYS A 1 107 ? -17.214 -8.518 38.180 1.00 91.00 107 LYS A O 1
ATOM 880 N N . LEU A 1 108 ? -17.663 -9.354 36.144 1.00 89.25 108 LEU A N 1
ATOM 881 C CA . LEU A 1 108 ? -17.738 -10.749 36.583 1.00 89.25 108 LEU A CA 1
ATOM 882 C C . LEU A 1 108 ? -16.416 -11.222 37.202 1.00 89.25 108 LEU A C 1
ATOM 884 O O . LEU A 1 108 ? -16.421 -11.884 38.240 1.00 89.25 108 LEU A O 1
ATOM 888 N N . LYS A 1 109 ? -15.271 -10.873 36.601 1.00 86.19 109 LYS A N 1
ATOM 889 C CA . LYS A 1 109 ? -13.951 -11.209 37.157 1.00 86.19 109 LYS A CA 1
ATOM 890 C C . LYS A 1 109 ? -13.660 -10.489 38.474 1.00 86.19 109 LYS A C 1
ATOM 892 O O . LYS A 1 109 ? -13.057 -11.099 39.353 1.00 86.19 109 LYS A O 1
ATOM 897 N N . GLU A 1 110 ? -14.073 -9.234 38.641 1.00 84.81 110 GLU A N 1
ATOM 898 C CA . GLU A 1 110 ? -13.931 -8.497 39.906 1.00 84.81 110 GLU A CA 1
ATOM 899 C C . GLU A 1 110 ? -14.784 -9.110 41.021 1.00 84.81 110 GLU A C 1
ATOM 901 O O . GLU A 1 110 ? -14.288 -9.341 42.126 1.00 84.81 110 GLU A O 1
ATOM 906 N N . GLU A 1 111 ? -16.034 -9.461 40.718 1.00 78.69 111 GLU A N 1
ATOM 907 C CA . GLU A 1 111 ? -16.916 -10.163 41.653 1.00 78.69 111 GLU A CA 1
ATOM 908 C C . GLU A 1 111 ? -16.319 -11.515 42.068 1.00 78.69 111 GLU A C 1
ATOM 910 O O . GLU A 1 111 ? -16.250 -11.825 43.259 1.00 78.69 111 GLU A O 1
ATOM 915 N N . GLN A 1 112 ? -15.791 -12.292 41.119 1.00 72.62 112 GLN A N 1
ATOM 916 C CA . GLN A 1 112 ? -15.109 -13.557 41.409 1.00 72.62 112 GLN A CA 1
ATOM 917 C C . GLN A 1 112 ? -13.807 -13.371 42.206 1.00 72.62 112 GLN A C 1
ATOM 919 O O . GLN A 1 112 ? -13.510 -14.173 43.095 1.00 72.62 112 GLN A O 1
ATOM 924 N N . LYS A 1 113 ? -13.044 -12.302 41.948 1.00 65.31 113 LYS A N 1
ATOM 925 C CA . LYS A 1 113 ? -11.834 -11.969 42.711 1.00 65.31 113 LYS A CA 1
ATOM 926 C C . LYS A 1 113 ? -12.166 -11.656 44.172 1.00 65.31 113 LYS A C 1
ATOM 928 O O . LYS A 1 113 ? -11.454 -12.129 45.049 1.00 65.31 113 LYS A O 1
ATOM 933 N N . SER A 1 114 ? -13.269 -10.956 44.447 1.00 59.25 114 SER A N 1
ATOM 934 C CA . SER A 1 114 ? -13.713 -10.665 45.823 1.00 59.25 114 SER A CA 1
ATOM 935 C C . SER A 1 114 ? -13.988 -11.933 46.656 1.00 59.25 114 SER A C 1
ATOM 937 O O . SER A 1 114 ? -13.778 -11.954 47.870 1.00 59.25 114 SER A O 1
ATOM 939 N N . ILE A 1 115 ? -14.402 -13.024 46.000 1.00 58.81 115 ILE A N 1
ATOM 940 C CA . ILE A 1 115 ? -14.621 -14.334 46.629 1.00 58.81 115 ILE A CA 1
ATOM 941 C C . ILE A 1 115 ? -13.280 -15.029 46.898 1.00 58.81 115 ILE A C 1
ATOM 943 O O . ILE A 1 115 ? -13.095 -15.621 47.961 1.00 58.81 115 ILE A O 1
ATOM 947 N N . LEU A 1 116 ? -12.328 -14.915 45.966 1.00 55.75 116 LEU A N 1
ATOM 948 C CA . LEU A 1 116 ? -10.973 -15.445 46.117 1.00 55.75 116 LEU A CA 1
ATOM 949 C C . LEU A 1 116 ? -10.189 -14.703 47.214 1.00 55.75 116 LEU A C 1
ATOM 951 O O . LEU A 1 116 ? -9.446 -15.348 47.954 1.00 55.75 116 LEU A O 1
ATOM 955 N N . GLU A 1 117 ? -10.414 -13.392 47.391 1.00 56.81 117 GLU A N 1
ATOM 956 C CA . GLU A 1 117 ? -9.752 -12.592 48.430 1.00 56.81 117 GLU A CA 1
ATOM 957 C C . GLU A 1 117 ? -10.024 -13.104 49.857 1.00 56.81 117 GLU A C 1
ATOM 959 O O . GLU A 1 117 ? -9.129 -13.129 50.700 1.00 56.81 117 GLU A O 1
ATOM 964 N N . LYS A 1 118 ? -11.216 -13.653 50.112 1.00 55.66 118 LYS A N 1
ATOM 965 C CA . LYS A 1 118 ? -11.562 -14.286 51.399 1.00 55.66 118 LYS A CA 1
ATOM 966 C C . LYS A 1 118 ? -10.798 -15.578 51.710 1.00 55.66 118 LYS A C 1
ATOM 968 O O . LYS A 1 118 ? -10.897 -16.077 52.825 1.00 55.66 118 LYS A O 1
ATOM 973 N N . THR A 1 119 ? -10.077 -16.141 50.743 1.00 55.91 119 THR A N 1
ATOM 974 C CA . THR A 1 119 ? -9.336 -17.409 50.888 1.00 55.91 119 THR A CA 1
ATOM 975 C C . THR A 1 119 ? -7.812 -17.234 50.869 1.00 55.91 119 THR A C 1
ATOM 977 O O . THR A 1 119 ? -7.081 -18.221 50.932 1.00 55.91 119 THR A O 1
ATOM 980 N N . MET A 1 120 ? -7.316 -15.990 50.805 1.00 56.75 120 MET A N 1
ATOM 981 C CA . MET A 1 120 ? -5.898 -15.663 50.571 1.00 56.75 120 MET A CA 1
ATOM 982 C C . MET A 1 120 ? -4.981 -15.738 51.792 1.00 56.75 120 MET A C 1
ATOM 984 O O . MET A 1 120 ? -3.779 -15.535 51.627 1.00 56.75 120 MET A O 1
ATOM 988 N N . ASP A 1 121 ? -5.490 -16.048 52.987 1.00 57.88 121 ASP A N 1
ATOM 989 C CA . ASP A 1 121 ? -4.712 -15.997 54.239 1.00 57.88 121 ASP A CA 1
ATOM 990 C C . ASP A 1 121 ? -3.488 -16.949 54.279 1.00 57.88 121 ASP A C 1
ATOM 992 O O . ASP A 1 121 ? -2.744 -16.956 55.254 1.00 57.88 121 ASP A O 1
ATOM 996 N N . ASN A 1 122 ? -3.240 -17.743 53.225 1.00 64.75 122 ASN A N 1
ATOM 997 C CA . ASN A 1 122 ? -2.139 -18.711 53.129 1.00 64.75 122 ASN A CA 1
ATOM 998 C C . ASN A 1 122 ? -1.270 -18.588 51.855 1.00 64.75 122 ASN A C 1
ATOM 1000 O O . ASN A 1 122 ? -0.588 -19.547 51.488 1.00 64.75 122 ASN A O 1
ATOM 1004 N N . LEU A 1 123 ? -1.284 -17.454 51.145 1.00 68.25 123 LEU A N 1
ATOM 1005 C CA . LEU A 1 123 ? -0.439 -17.258 49.956 1.00 68.25 123 LEU A CA 1
ATOM 1006 C C . LEU A 1 123 ? 0.917 -16.620 50.312 1.00 68.25 123 LEU A C 1
ATOM 1008 O O . LEU A 1 123 ? 0.986 -15.756 51.187 1.00 68.25 123 LEU A O 1
ATOM 1012 N N . PRO A 1 124 ? 2.014 -17.025 49.641 1.00 70.38 124 PRO A N 1
ATOM 1013 C CA . PRO A 1 124 ? 3.322 -16.427 49.868 1.00 70.38 124 PRO A CA 1
ATOM 1014 C C . PRO A 1 124 ? 3.329 -14.943 49.458 1.00 70.38 124 PRO A C 1
ATOM 1016 O O . PRO A 1 124 ? 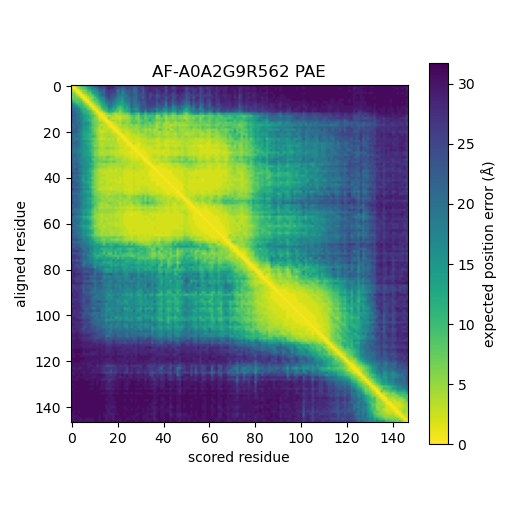2.562 -14.550 48.574 1.00 70.38 124 PRO A O 1
ATOM 1019 N N . PRO A 1 125 ? 4.214 -14.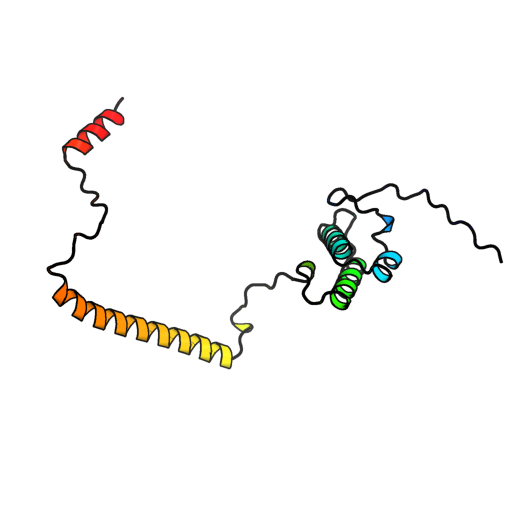117 50.050 1.00 70.31 125 PRO A N 1
ATOM 1020 C CA . PRO A 1 125 ? 4.239 -12.681 49.799 1.00 70.31 125 PRO A CA 1
ATOM 1021 C C . PRO A 1 125 ? 4.383 -12.360 48.310 1.00 70.31 125 PRO A C 1
ATOM 1023 O O . PRO A 1 125 ? 5.291 -12.857 47.634 1.00 70.31 125 PRO A O 1
ATOM 1026 N N . ILE A 1 126 ? 3.505 -11.490 47.806 1.00 69.19 126 ILE A N 1
ATOM 1027 C CA . ILE A 1 126 ? 3.650 -10.902 46.474 1.00 69.19 126 ILE A CA 1
ATOM 1028 C C . ILE A 1 126 ? 4.962 -10.115 46.489 1.00 69.19 126 ILE A C 1
ATOM 1030 O O . ILE A 1 126 ? 5.172 -9.274 47.361 1.00 69.19 126 ILE A O 1
ATOM 1034 N N . ARG A 1 127 ? 5.864 -10.392 45.540 1.00 66.81 127 ARG A N 1
ATOM 1035 C CA . ARG A 1 127 ? 7.108 -9.630 45.363 1.00 66.81 127 ARG A CA 1
ATOM 1036 C C . ARG A 1 127 ? 6.783 -8.224 44.849 1.00 66.81 127 ARG A C 1
ATOM 1038 O O . ARG A 1 127 ? 6.950 -7.935 43.670 1.00 66.81 127 ARG A O 1
ATOM 1045 N N . SER A 1 128 ? 6.289 -7.360 45.723 1.00 56.56 128 SER A N 1
ATOM 1046 C CA . SER A 1 128 ? 6.298 -5.918 45.518 1.00 56.56 128 SER A CA 1
ATOM 1047 C C . SER A 1 128 ? 7.670 -5.374 45.902 1.00 56.56 128 SER A C 1
ATOM 1049 O O . SER A 1 128 ? 8.242 -5.784 46.912 1.00 56.56 128 SER A O 1
ATOM 1051 N N . PHE A 1 129 ? 8.193 -4.433 45.122 1.00 56.34 129 PHE A N 1
ATOM 1052 C CA . PHE A 1 129 ? 9.341 -3.635 45.538 1.00 56.34 129 PHE A CA 1
ATOM 1053 C C . PHE A 1 129 ? 8.829 -2.605 46.555 1.00 56.34 129 PHE A C 1
ATOM 1055 O O . PHE A 1 129 ? 8.202 -1.619 46.175 1.00 56.34 129 PHE A O 1
ATOM 1062 N N . SER A 1 130 ? 9.004 -2.867 47.851 1.00 54.72 130 SER A N 1
ATOM 1063 C CA . SER A 1 130 ? 8.729 -1.879 48.894 1.00 54.72 130 SER A CA 1
ATOM 1064 C C . SER A 1 130 ? 9.841 -0.835 48.858 1.00 54.72 130 SER A C 1
ATOM 1066 O O . SER A 1 130 ? 10.954 -1.098 49.312 1.00 54.72 130 SER A O 1
ATOM 1068 N N . SER A 1 131 ? 9.568 0.340 48.295 1.00 60.00 131 SER A N 1
ATOM 1069 C CA . SER A 1 131 ? 10.458 1.495 48.410 1.00 60.00 131 SER A CA 1
ATOM 1070 C C . SER A 1 131 ? 10.266 2.170 49.770 1.00 60.00 131 SER A C 1
ATOM 1072 O O . SER A 1 131 ? 9.866 3.328 49.832 1.00 60.00 131 SER A O 1
ATOM 1074 N N . ASP A 1 132 ? 10.533 1.443 50.850 1.00 57.34 132 ASP A N 1
ATOM 1075 C CA . ASP A 1 132 ? 10.757 2.054 52.156 1.00 57.34 132 ASP A CA 1
ATOM 1076 C C . ASP A 1 132 ? 12.266 2.002 52.406 1.00 57.34 132 ASP A C 1
ATOM 1078 O O . ASP A 1 132 ? 12.788 0.950 52.794 1.00 57.34 132 ASP A O 1
ATOM 1082 N N . PRO A 1 133 ? 13.014 3.087 52.123 1.00 56.25 133 PRO A N 1
ATOM 1083 C CA . PRO A 1 133 ? 14.427 3.113 52.446 1.00 56.25 133 PRO A CA 1
ATOM 1084 C C . PRO A 1 133 ? 14.555 3.042 53.966 1.00 56.25 133 PRO A C 1
ATOM 1086 O O . PRO A 1 133 ? 14.112 3.930 54.697 1.00 56.25 133 PRO A O 1
ATOM 1089 N N . THR A 1 134 ? 15.161 1.963 54.457 1.00 60.56 134 THR A N 1
ATOM 1090 C CA . THR A 1 134 ? 15.556 1.898 55.864 1.00 60.56 134 THR A CA 1
ATOM 1091 C C . THR A 1 134 ? 16.511 3.066 56.166 1.00 60.56 134 THR A C 1
ATOM 1093 O O . THR A 1 134 ? 17.249 3.487 55.268 1.00 60.56 134 THR A O 1
ATOM 1096 N N . PRO A 1 135 ? 16.538 3.612 57.400 1.00 59.72 135 PRO A N 1
ATOM 1097 C CA . PRO A 1 135 ? 17.299 4.829 57.733 1.00 59.72 135 PRO A CA 1
ATOM 1098 C C . PRO A 1 135 ? 18.783 4.781 57.327 1.00 59.72 135 PRO A C 1
ATOM 1100 O O . PRO A 1 135 ? 19.420 5.804 57.088 1.00 59.72 135 PRO A O 1
ATOM 1103 N N . ASN A 1 136 ? 19.316 3.569 57.217 1.00 57.00 136 ASN A N 1
ATOM 1104 C CA . ASN A 1 136 ? 20.700 3.256 56.907 1.00 57.00 136 ASN A CA 1
ATOM 1105 C C . ASN A 1 136 ? 21.032 3.531 55.426 1.00 57.00 136 ASN A C 1
ATOM 1107 O O . ASN A 1 136 ? 22.152 3.917 55.109 1.00 57.00 136 ASN A O 1
ATOM 1111 N N . GLU A 1 137 ? 20.061 3.373 54.521 1.00 56.12 137 GLU A N 1
ATOM 1112 C CA . GLU A 1 137 ? 20.239 3.589 53.076 1.00 56.12 137 GLU A CA 1
ATOM 1113 C C . GLU A 1 137 ? 20.190 5.078 52.708 1.00 56.12 137 GLU A C 1
ATOM 1115 O O . GLU A 1 137 ? 20.908 5.525 51.814 1.00 56.12 137 GLU A O 1
ATOM 1120 N N . VAL A 1 138 ? 19.415 5.877 53.454 1.00 58.62 138 VAL A N 1
ATOM 1121 C CA . VAL A 1 138 ? 19.384 7.343 53.300 1.00 58.62 138 VAL A CA 1
ATOM 1122 C C . VAL A 1 138 ? 20.749 7.950 53.634 1.00 58.62 138 VAL A C 1
ATOM 1124 O O . VAL A 1 138 ? 21.191 8.871 52.952 1.00 58.62 138 VAL A O 1
ATOM 1127 N N . LEU A 1 139 ? 21.455 7.405 54.632 1.00 58.47 139 LEU A N 1
ATOM 1128 C CA . LEU A 1 139 ? 22.811 7.840 54.985 1.00 58.47 139 LEU A CA 1
ATOM 1129 C C . LEU A 1 139 ? 23.836 7.532 53.890 1.00 58.47 139 LEU A C 1
ATOM 1131 O O . LEU A 1 139 ? 24.685 8.375 53.607 1.00 58.47 139 LEU A O 1
ATOM 1135 N N . ILE A 1 140 ? 23.735 6.371 53.239 1.00 63.03 140 ILE A N 1
ATOM 1136 C CA . ILE A 1 140 ? 24.617 6.013 52.119 1.00 63.03 140 ILE A CA 1
ATOM 1137 C C . ILE A 1 140 ? 24.350 6.935 50.924 1.00 63.03 140 ILE A C 1
ATOM 1139 O O . ILE A 1 140 ? 25.289 7.463 50.335 1.00 63.03 140 ILE A O 1
ATOM 1143 N N . PHE A 1 141 ? 23.080 7.200 50.601 1.00 57.00 141 PHE A N 1
ATOM 1144 C CA . PHE A 1 141 ? 22.735 8.101 49.501 1.00 57.00 141 PHE A CA 1
ATOM 1145 C C . PHE A 1 141 ? 23.163 9.553 49.780 1.00 57.00 141 PHE A C 1
ATOM 1147 O O . PHE A 1 141 ? 23.670 10.226 48.886 1.00 57.00 141 PHE A O 1
ATOM 1154 N N . MET A 1 142 ? 23.042 10.026 51.026 1.00 63.06 142 MET A N 1
ATOM 1155 C CA . MET A 1 142 ? 23.556 11.340 51.436 1.00 63.06 142 MET A CA 1
ATOM 1156 C C . MET A 1 142 ? 25.090 11.416 51.395 1.00 63.06 142 MET A C 1
ATOM 1158 O O . MET A 1 142 ? 25.612 12.463 51.030 1.00 63.06 142 MET A O 1
ATOM 1162 N N . MET A 1 143 ? 25.814 10.333 51.713 1.00 59.19 143 MET A N 1
ATOM 1163 C CA . MET A 1 143 ? 27.283 10.299 51.599 1.00 59.19 143 MET A CA 1
ATOM 1164 C C . MET A 1 143 ? 27.772 10.287 50.147 1.00 59.19 143 MET A C 1
ATOM 1166 O O . MET A 1 143 ? 28.844 10.809 49.885 1.00 59.19 143 MET A O 1
ATOM 1170 N N . ILE A 1 144 ? 27.008 9.726 49.205 1.00 64.00 144 ILE A N 1
ATOM 1171 C CA . ILE A 1 144 ? 27.411 9.660 47.787 1.00 64.00 144 ILE A CA 1
ATOM 1172 C C . ILE A 1 144 ? 27.124 10.973 47.039 1.00 64.00 144 ILE A C 1
ATOM 1174 O O . ILE A 1 144 ? 27.816 11.295 46.082 1.00 64.00 144 ILE A O 1
ATOM 1178 N N . VAL A 1 145 ? 26.100 11.732 47.443 1.00 62.69 145 VAL A N 1
ATOM 1179 C CA . VAL A 1 145 ? 25.718 12.991 46.768 1.00 62.69 145 VAL A CA 1
ATOM 1180 C C . VAL A 1 145 ? 26.519 14.202 47.277 1.00 62.69 145 VAL A C 1
ATOM 1182 O O . VAL A 1 145 ? 26.543 15.237 46.614 1.00 62.69 145 VAL A O 1
ATOM 1185 N N . TYR A 1 146 ? 27.184 14.083 48.429 1.00 52.12 146 TYR A N 1
ATOM 1186 C CA . TYR A 1 146 ? 27.989 15.142 49.054 1.00 52.12 146 TYR A CA 1
ATOM 1187 C C . TYR A 1 146 ? 29.506 14.853 49.036 1.00 52.12 146 TYR A C 1
ATOM 1189 O O . TYR A 1 146 ? 30.202 15.201 49.991 1.00 52.12 146 TYR A O 1
ATOM 1197 N N . ASP A 1 147 ? 30.012 14.263 47.951 1.00 53.34 147 ASP A N 1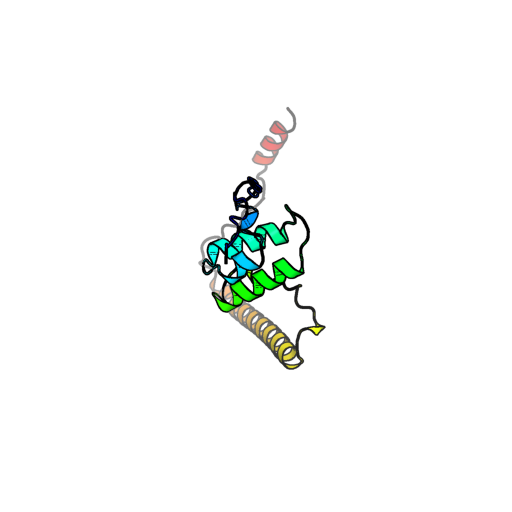
ATOM 1198 C CA . ASP A 1 147 ? 31.446 14.217 47.607 1.00 53.34 147 ASP A CA 1
ATOM 1199 C C . ASP A 1 147 ? 31.669 14.830 46.210 1.00 53.34 147 ASP A C 1
ATOM 1201 O O . ASP A 1 147 ? 30.928 14.448 45.271 1.00 53.34 147 ASP A O 1
#

Nearest PDB structures (foldseek):
  3bee-assembly2_B  TM=7.606E-01  e=2.258E+00  Vibrio parahaemolyticus RIMD 2210633
  2e2e-assembly1_B  TM=7.044E-01  e=2.125E+00  Escherichia coli
  7adp-assembly1_B  TM=3.293E-01  e=6.736E-01  Homo sapiens
  5me3-assembly2_B  TM=3.781E-01  e=7.124E+00  Eremothecium gossypii ATCC 10895

Solvent-accessible surface area (backbone atoms only — not comparable to full-atom values): 9451 Å² total; per-residue (Å²): 134,85,81,75,84,78,76,92,78,85,64,96,45,54,43,91,88,77,62,46,50,51,73,59,79,33,70,77,42,54,73,71,57,82,55,58,75,58,51,46,51,52,45,51,44,46,72,67,36,79,91,44,85,51,67,69,62,41,51,54,49,50,55,51,40,45,76,76,42,75,80,44,73,79,73,63,69,90,72,76,83,84,51,83,85,76,53,53,75,65,55,50,52,50,54,53,49,53,53,51,52,51,55,50,52,50,53,53,50,51,58,53,44,60,60,51,62,78,67,48,94,80,64,79,82,78,91,67,88,76,90,69,78,54,78,70,54,55,53,52,54,53,58,65,73,72,110